Protein AF-A0A2K0TR27-F1 (afdb_monomer_lite)

Radius of gyration: 32.75 Å; chains: 1; bounding box: 90×53×103 Å

Foldseek 3Di:
DDDDDDDDDDDDDDDDDDDDDDPPPPPDPPDPPCPDPCVPPPPCPPQPLQDDDPPVLLVVLLVLLCVPPVVVPPPDDSVVLVVLVVVCVVVVVPDDDLVSSLVSLLSSLVSLQPPPPVVDDSVVSNVRSVSSVVSSVVSCVPDDPPPDDPPPDDDDDDDDDDDDDDD

Organism: Trichoderma harzianum (NCBI:txid5544)

pLDDT: mean 72.69, std 19.93, range [34.47, 95.44]

Structure (mmCIF, N/CA/C/O backbone):
data_AF-A0A2K0TR27-F1
#
_entry.id   AF-A0A2K0TR27-F1
#
loop_
_atom_site.group_PDB
_atom_site.id
_atom_site.type_symbol
_atom_site.label_atom_id
_atom_site.label_alt_id
_atom_site.label_comp_id
_atom_site.label_asym_id
_atom_site.label_entity_id
_atom_site.label_seq_id
_atom_site.pdbx_PDB_ins_code
_atom_site.Cartn_x
_atom_site.Cartn_y
_atom_site.Cartn_z
_atom_site.occupancy
_atom_site.B_iso_or_equiv
_atom_site.auth_seq_id
_atom_site.auth_comp_id
_atom_site.auth_asym_id
_atom_site.auth_atom_id
_atom_site.pdbx_PDB_model_num
ATOM 1 N N . MET A 1 1 ? 67.371 40.353 -34.593 1.00 38.38 1 MET A N 1
ATOM 2 C CA . MET A 1 1 ? 68.753 39.875 -34.349 1.00 38.38 1 MET A CA 1
ATOM 3 C C . MET A 1 1 ? 68.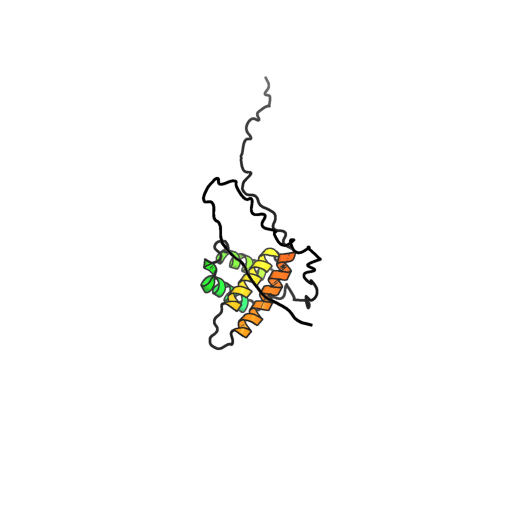686 38.783 -33.285 1.00 38.38 1 MET A C 1
ATOM 5 O O . MET A 1 1 ? 67.766 38.838 -32.480 1.00 38.38 1 MET A O 1
ATOM 9 N N . ALA A 1 2 ? 69.591 37.799 -33.301 1.00 35.88 2 ALA A N 1
ATOM 10 C CA . ALA A 1 2 ? 69.800 36.868 -32.175 1.00 35.88 2 ALA A CA 1
ATOM 11 C C . ALA A 1 2 ? 70.622 37.579 -31.058 1.00 35.88 2 ALA A C 1
ATOM 13 O O . ALA A 1 2 ? 71.003 38.729 -31.271 1.00 35.88 2 ALA A O 1
ATOM 14 N N . ASN A 1 3 ? 70.947 37.035 -29.876 1.00 34.47 3 ASN A N 1
ATOM 15 C CA . ASN A 1 3 ? 70.884 35.674 -29.293 1.00 34.47 3 ASN A CA 1
ATOM 16 C C . ASN A 1 3 ? 70.785 35.830 -27.725 1.00 34.47 3 ASN A C 1
ATOM 18 O O . ASN A 1 3 ? 70.591 36.962 -27.294 1.00 34.47 3 ASN A O 1
ATOM 22 N N . ALA A 1 4 ? 70.896 34.874 -26.781 1.00 37.03 4 ALA A N 1
ATOM 23 C CA . ALA A 1 4 ? 71.251 33.444 -26.747 1.00 37.03 4 ALA A CA 1
ATOM 24 C C . ALA A 1 4 ? 70.741 32.740 -25.446 1.00 37.03 4 ALA A C 1
ATOM 26 O O . ALA A 1 4 ? 70.043 33.349 -24.644 1.00 37.03 4 ALA A O 1
ATOM 27 N N . ALA A 1 5 ? 71.117 31.459 -25.277 1.00 41.22 5 ALA A N 1
ATOM 28 C CA . ALA A 1 5 ? 71.697 30.781 -24.087 1.00 41.22 5 ALA A CA 1
ATOM 29 C C . ALA A 1 5 ? 71.772 31.491 -22.701 1.00 41.22 5 ALA A C 1
ATOM 31 O O . ALA A 1 5 ? 71.953 32.700 -22.642 1.00 41.22 5 ALA A O 1
ATOM 32 N N . ASN A 1 6 ? 71.853 30.797 -21.548 1.00 37.88 6 ASN A N 1
ATOM 33 C CA . ASN A 1 6 ? 71.610 29.389 -21.139 1.00 37.88 6 ASN A CA 1
ATOM 34 C C . ASN A 1 6 ? 71.634 29.319 -19.576 1.00 37.88 6 ASN A C 1
ATOM 36 O O . ASN A 1 6 ? 71.878 30.331 -18.925 1.00 37.88 6 ASN A O 1
ATOM 40 N N . ALA A 1 7 ? 71.373 28.150 -18.979 1.00 43.94 7 ALA A N 1
ATOM 41 C CA . ALA A 1 7 ? 71.318 27.890 -17.533 1.00 43.94 7 ALA A CA 1
ATOM 42 C C . ALA A 1 7 ? 72.646 28.020 -16.750 1.00 43.94 7 ALA A C 1
ATOM 44 O O . ALA A 1 7 ? 73.723 27.863 -17.318 1.00 43.94 7 ALA A O 1
ATOM 45 N N . ASP A 1 8 ? 72.515 28.173 -15.423 1.00 45.22 8 ASP A N 1
ATOM 46 C CA . ASP A 1 8 ? 73.483 27.781 -14.376 1.00 45.22 8 ASP A CA 1
ATOM 47 C C . ASP A 1 8 ? 72.688 27.449 -13.062 1.00 45.22 8 ASP A C 1
ATOM 49 O O . ASP A 1 8 ? 71.463 27.630 -13.072 1.00 45.22 8 ASP A O 1
ATOM 53 N N . PRO A 1 9 ? 73.245 26.834 -11.988 1.00 54.09 9 PRO A N 1
ATOM 54 C CA . PRO A 1 9 ? 72.628 25.611 -11.458 1.00 54.09 9 PRO A CA 1
ATOM 55 C C . PRO A 1 9 ? 72.570 25.545 -9.905 1.00 54.09 9 PRO A C 1
ATOM 57 O O . PRO A 1 9 ? 72.505 26.554 -9.212 1.00 54.09 9 PRO A O 1
ATOM 60 N N . THR A 1 10 ? 72.656 24.320 -9.368 1.00 43.81 10 THR A N 1
ATOM 61 C CA . THR A 1 10 ? 73.072 23.980 -7.991 1.00 43.81 10 THR A CA 1
ATOM 62 C C . THR A 1 10 ? 72.029 24.126 -6.876 1.00 43.81 10 THR A C 1
ATOM 64 O O . THR A 1 10 ? 71.783 25.188 -6.314 1.00 43.81 10 THR A O 1
ATOM 67 N N . ARG A 1 11 ? 71.509 22.962 -6.457 1.00 43.22 11 ARG A N 1
ATOM 68 C CA . ARG A 1 11 ? 70.871 22.750 -5.148 1.00 43.22 11 ARG A CA 1
ATOM 69 C C . ARG A 1 11 ? 71.809 23.157 -4.006 1.00 43.22 11 ARG A C 1
ATOM 71 O O . ARG A 1 11 ? 72.946 22.694 -3.966 1.00 43.22 11 ARG A O 1
ATOM 78 N N . THR A 1 12 ? 71.257 23.790 -2.979 1.00 41.03 12 THR A N 1
ATOM 79 C CA . THR A 1 12 ? 71.734 23.643 -1.597 1.00 41.03 12 THR A CA 1
ATOM 80 C C . THR A 1 12 ? 70.564 23.245 -0.696 1.00 41.03 12 THR A C 1
ATOM 82 O O . THR A 1 12 ? 69.463 23.778 -0.809 1.00 41.03 12 THR A O 1
ATOM 85 N N . LEU A 1 13 ? 70.794 22.262 0.176 1.00 47.97 13 LEU A N 1
ATOM 86 C CA . LEU A 1 13 ? 69.883 21.871 1.252 1.00 47.97 13 LEU A CA 1
ATOM 87 C C . LEU A 1 13 ? 70.635 22.027 2.579 1.00 47.97 13 LEU A C 1
ATOM 89 O O . LEU A 1 13 ? 71.628 21.326 2.773 1.00 47.97 13 LEU A O 1
ATOM 93 N N . PRO A 1 14 ? 70.180 22.887 3.499 1.00 45.44 14 PRO A N 1
ATOM 94 C CA . PRO A 1 14 ? 70.387 22.694 4.924 1.00 45.44 14 PRO A CA 1
ATOM 95 C C . PRO A 1 14 ? 69.315 21.732 5.462 1.00 45.44 14 PRO A C 1
ATOM 97 O O . PRO A 1 14 ? 68.160 21.779 5.035 1.00 45.44 14 PRO A O 1
ATOM 100 N N . VAL A 1 15 ? 69.699 20.858 6.390 1.00 50.97 15 VAL A N 1
ATOM 101 C CA . VAL A 1 15 ? 68.800 19.899 7.051 1.00 50.97 15 VAL A CA 1
ATOM 102 C C . VAL A 1 15 ? 68.578 20.356 8.492 1.00 50.97 15 VAL A C 1
ATOM 104 O O . VAL A 1 15 ? 69.522 20.831 9.117 1.00 50.97 15 VAL A O 1
ATOM 107 N N . ASP A 1 16 ? 67.351 20.175 8.989 1.00 43.00 16 ASP A N 1
ATOM 108 C CA . ASP A 1 16 ? 66.887 20.472 10.353 1.00 43.00 16 ASP A CA 1
ATOM 109 C C . ASP A 1 16 ? 66.941 21.969 10.772 1.00 43.00 16 ASP A C 1
ATOM 111 O O . ASP A 1 16 ? 67.821 22.734 10.400 1.00 43.00 16 ASP A O 1
ATOM 115 N N . ALA A 1 17 ? 65.986 22.501 11.538 1.00 43.16 17 ALA A N 1
ATOM 116 C CA . ALA A 1 17 ? 65.079 21.827 12.463 1.00 43.16 17 ALA A CA 1
ATOM 117 C C . ALA A 1 17 ? 63.738 22.571 12.655 1.00 43.16 17 ALA A C 1
ATOM 119 O O . ALA A 1 17 ? 63.540 23.682 12.168 1.00 43.16 17 ALA A O 1
ATOM 120 N N . ARG A 1 18 ? 62.912 21.981 13.534 1.00 39.75 18 ARG A N 1
ATOM 121 C CA . ARG A 1 18 ? 61.761 22.555 14.258 1.00 39.75 18 ARG A CA 1
ATOM 122 C C . ARG A 1 18 ? 60.400 22.494 13.550 1.00 39.75 18 ARG A C 1
ATOM 124 O O . ARG A 1 18 ? 60.121 23.184 12.578 1.00 39.75 18 ARG A O 1
ATOM 131 N N . MET A 1 19 ? 59.520 21.678 14.133 1.00 52.59 19 MET A N 1
ATOM 132 C CA . MET A 1 19 ? 58.112 21.560 13.761 1.00 52.59 19 MET A CA 1
ATOM 133 C C . MET A 1 19 ? 57.290 22.684 14.400 1.00 52.59 19 MET A C 1
ATOM 135 O O . MET A 1 19 ? 56.739 22.519 15.485 1.00 52.59 19 MET A O 1
ATOM 139 N N . GLU A 1 20 ? 57.186 23.811 13.702 1.00 47.72 20 GLU A N 1
ATOM 140 C CA . GLU A 1 20 ? 56.180 24.835 13.983 1.00 47.72 20 GLU A CA 1
ATOM 141 C C . GLU A 1 20 ? 54.925 24.532 13.139 1.00 47.72 20 GLU A C 1
ATOM 143 O O . GLU A 1 20 ? 55.006 24.314 11.928 1.00 47.72 20 GLU A O 1
ATOM 148 N N . GLY A 1 21 ? 53.762 24.432 13.787 1.00 56.72 21 GLY A N 1
ATOM 149 C CA . GLY A 1 21 ? 52.555 23.857 13.187 1.00 56.72 21 GLY A CA 1
ATOM 150 C C . GLY A 1 21 ? 51.951 24.707 12.068 1.00 56.72 21 GLY A C 1
ATOM 151 O O . GLY A 1 21 ? 51.163 25.612 12.334 1.00 56.72 21 GLY A O 1
ATOM 152 N N . ALA A 1 22 ? 52.256 24.373 10.812 1.00 52.16 22 ALA A N 1
ATOM 153 C CA . ALA A 1 22 ? 51.622 24.973 9.643 1.00 52.16 22 ALA A CA 1
ATOM 154 C C . ALA A 1 22 ? 50.118 24.640 9.611 1.00 52.16 22 ALA A C 1
ATOM 156 O O . ALA A 1 22 ? 49.703 23.584 9.129 1.00 52.16 22 ALA A O 1
ATOM 157 N N . MET A 1 23 ? 49.294 25.559 10.127 1.00 55.69 23 MET A N 1
ATOM 158 C CA . MET A 1 23 ? 47.834 25.491 10.064 1.00 55.69 23 MET A CA 1
ATOM 159 C C . MET A 1 23 ? 47.384 25.603 8.603 1.00 55.69 23 MET A C 1
ATOM 161 O O . MET A 1 23 ? 47.117 26.689 8.091 1.00 55.69 23 MET A O 1
ATOM 165 N N . MET A 1 24 ? 47.332 24.461 7.920 1.00 57.69 24 MET A N 1
ATOM 166 C CA . MET A 1 24 ? 46.904 24.356 6.530 1.00 57.69 24 MET A CA 1
ATOM 167 C C . MET A 1 24 ? 45.437 24.779 6.402 1.00 57.69 24 MET A C 1
ATOM 169 O O . MET A 1 24 ? 44.511 24.019 6.684 1.00 57.69 24 MET A O 1
ATOM 173 N N . SER A 1 25 ? 45.241 26.039 6.010 1.00 64.94 25 SER A N 1
ATOM 174 C CA . SER A 1 25 ? 43.930 26.656 5.830 1.00 64.94 25 SER A CA 1
ATOM 175 C C . SER A 1 25 ? 43.241 26.053 4.608 1.00 64.94 25 SER A C 1
ATOM 177 O O . SER A 1 25 ? 43.384 26.529 3.480 1.00 64.94 25 SER A O 1
ATOM 179 N N . ILE A 1 26 ? 42.509 24.960 4.832 1.00 55.22 26 ILE A N 1
ATOM 180 C CA . ILE A 1 26 ? 41.657 24.350 3.815 1.00 55.22 26 ILE A CA 1
ATOM 181 C C . ILE A 1 26 ? 40.507 25.321 3.548 1.00 55.22 26 ILE A C 1
ATOM 183 O O . ILE A 1 26 ? 39.520 25.358 4.288 1.00 55.22 26 ILE A O 1
ATOM 187 N N . SER A 1 27 ? 40.640 26.100 2.474 1.00 67.12 27 SER A N 1
ATOM 188 C CA . SER A 1 27 ? 39.534 26.861 1.907 1.00 67.12 27 SER A CA 1
ATOM 189 C C . SER A 1 27 ? 38.407 25.886 1.573 1.00 67.12 27 SER A C 1
ATOM 191 O O . SER A 1 27 ? 38.497 25.102 0.627 1.00 67.12 27 SER A O 1
ATOM 193 N N . ARG A 1 28 ? 37.349 25.898 2.386 1.00 63.41 28 ARG A N 1
ATOM 194 C CA . ARG A 1 28 ? 36.098 25.246 2.011 1.00 63.41 28 ARG A CA 1
ATOM 195 C C . ARG A 1 28 ? 35.495 26.081 0.880 1.00 63.41 28 ARG A C 1
ATOM 197 O O . ARG A 1 28 ? 35.422 27.301 1.048 1.00 63.41 28 ARG A O 1
ATOM 204 N N . PRO A 1 29 ? 35.049 25.477 -0.238 1.00 67.81 29 PRO A N 1
ATOM 205 C CA . PRO A 1 29 ? 34.252 26.216 -1.206 1.00 67.81 29 PRO A CA 1
ATOM 206 C C . PRO A 1 29 ? 33.057 26.824 -0.470 1.00 67.81 29 PRO A C 1
ATOM 208 O O . PRO A 1 29 ? 32.493 26.183 0.423 1.00 67.81 29 PRO A O 1
ATOM 211 N N . ALA A 1 30 ? 32.705 28.066 -0.807 1.00 67.25 30 ALA A N 1
ATOM 212 C CA . ALA A 1 30 ? 31.567 28.731 -0.189 1.00 67.25 30 ALA A CA 1
ATOM 213 C C . ALA A 1 30 ? 30.334 27.828 -0.320 1.00 67.25 30 ALA A C 1
ATOM 215 O O . ALA A 1 30 ? 30.020 27.378 -1.426 1.00 67.25 30 ALA A O 1
ATOM 216 N N . SER A 1 31 ? 29.671 27.538 0.806 1.00 62.84 31 SER A N 1
ATOM 217 C CA . SER A 1 31 ? 28.440 26.745 0.817 1.00 62.84 31 SER A CA 1
ATOM 218 C C . SER A 1 31 ? 27.492 27.295 -0.250 1.00 62.84 31 SER A C 1
ATOM 220 O O . SER A 1 31 ? 27.315 28.518 -0.277 1.00 62.84 31 SER A O 1
ATOM 222 N N . PRO A 1 32 ? 26.895 26.450 -1.116 1.00 59.84 32 PRO A N 1
ATOM 223 C CA . PRO A 1 32 ? 25.975 26.924 -2.137 1.00 59.84 32 PRO A CA 1
ATOM 224 C C . PRO A 1 32 ? 24.944 27.853 -1.505 1.00 59.84 32 PRO A C 1
ATOM 226 O O . PRO A 1 32 ? 24.263 27.467 -0.551 1.00 59.84 32 PRO A O 1
ATOM 229 N N . ILE A 1 33 ? 24.877 29.093 -1.998 1.00 57.66 33 ILE A N 1
ATOM 230 C CA . ILE A 1 33 ? 23.875 30.055 -1.542 1.00 57.66 33 ILE A CA 1
ATOM 231 C C . ILE A 1 33 ? 22.518 29.373 -1.691 1.00 57.66 33 ILE A C 1
ATOM 233 O O . ILE A 1 33 ? 22.230 28.796 -2.740 1.00 57.66 33 ILE A O 1
ATOM 237 N N . ALA A 1 34 ? 21.692 29.444 -0.646 1.00 54.34 34 ALA A N 1
ATOM 238 C CA . ALA A 1 34 ? 20.331 28.918 -0.641 1.00 54.34 34 ALA A CA 1
ATOM 239 C C . ALA A 1 34 ? 19.403 29.792 -1.510 1.00 54.34 34 ALA A C 1
ATOM 241 O O . ALA A 1 34 ? 18.394 30.323 -1.047 1.00 54.34 34 ALA A O 1
ATOM 242 N N . GLY A 1 35 ? 19.776 29.965 -2.780 1.00 47.59 35 GLY A N 1
ATOM 243 C CA . GLY A 1 35 ? 18.994 30.601 -3.826 1.00 47.59 35 GLY A CA 1
ATOM 244 C C . GLY A 1 35 ? 17.814 29.706 -4.150 1.00 47.59 35 GLY A C 1
ATOM 245 O O . GLY A 1 35 ? 17.904 28.879 -5.047 1.00 47.59 35 GLY A O 1
ATOM 246 N N . ALA A 1 36 ? 16.768 29.851 -3.336 1.00 52.44 36 ALA A N 1
ATOM 247 C CA . ALA A 1 36 ? 15.462 29.221 -3.435 1.00 52.44 36 ALA A CA 1
ATOM 248 C C . ALA A 1 36 ? 15.471 27.833 -4.099 1.00 52.44 36 ALA A C 1
ATOM 250 O O . ALA A 1 36 ? 15.167 27.697 -5.285 1.00 52.44 36 ALA A O 1
ATOM 251 N N . GLN A 1 37 ? 15.642 26.781 -3.288 1.00 47.25 37 GLN A N 1
ATOM 252 C CA . GLN A 1 37 ? 14.942 25.530 -3.580 1.00 47.25 37 GLN A CA 1
ATOM 253 C C . GLN A 1 37 ? 13.433 25.770 -3.431 1.00 47.25 37 GLN A C 1
ATOM 255 O O . GLN A 1 37 ? 12.795 25.336 -2.474 1.00 47.25 37 GLN A O 1
ATOM 260 N N . SER A 1 38 ? 12.858 26.446 -4.426 1.00 46.94 38 SER A N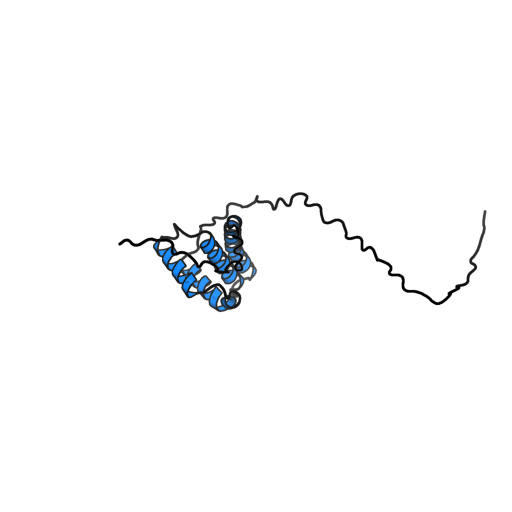 1
ATOM 261 C CA . SER A 1 38 ? 11.512 26.142 -4.876 1.00 46.94 38 SER A CA 1
ATOM 262 C C . SER A 1 38 ? 11.564 24.719 -5.425 1.00 46.94 38 SER A C 1
ATOM 264 O O . SER A 1 38 ? 11.713 24.508 -6.626 1.00 46.94 38 SER A O 1
ATOM 266 N N . LEU A 1 39 ? 11.514 23.738 -4.514 1.00 52.91 39 LEU A N 1
ATOM 267 C CA . LEU A 1 39 ? 11.056 22.395 -4.840 1.00 52.91 39 LEU A CA 1
ATOM 268 C C . LEU A 1 39 ? 9.678 22.591 -5.455 1.00 52.91 39 LEU A C 1
ATOM 270 O O . LEU A 1 39 ? 8.743 22.961 -4.741 1.00 52.91 39 LEU A O 1
ATOM 274 N N . ASP A 1 40 ? 9.603 22.477 -6.778 1.00 44.34 40 ASP A N 1
ATOM 275 C CA . ASP A 1 40 ? 8.457 22.986 -7.512 1.00 44.34 40 ASP A CA 1
ATOM 276 C C . ASP A 1 40 ? 7.216 22.170 -7.139 1.00 44.34 40 ASP A C 1
ATOM 278 O O . ASP A 1 40 ? 7.072 20.989 -7.461 1.00 44.34 40 ASP A O 1
ATOM 282 N N . HIS A 1 41 ? 6.349 22.799 -6.344 1.00 51.94 41 HIS A N 1
ATOM 283 C CA . HIS A 1 41 ? 5.109 22.192 -5.879 1.00 51.94 41 HIS A CA 1
ATOM 284 C C . HIS A 1 41 ? 4.041 22.215 -6.989 1.00 51.94 41 HIS A C 1
ATOM 286 O O . HIS A 1 41 ? 3.000 21.564 -6.872 1.00 51.94 41 HIS A O 1
ATOM 292 N N . SER A 1 42 ? 4.327 22.911 -8.098 1.00 50.56 42 SER A N 1
ATOM 293 C CA . SER A 1 42 ? 3.831 22.543 -9.417 1.00 50.56 42 SER A CA 1
ATOM 294 C C . SER A 1 42 ? 4.856 21.574 -10.043 1.00 50.56 42 SER A C 1
ATOM 296 O O . SER A 1 42 ? 6.035 21.846 -10.128 1.00 50.56 42 SER A O 1
ATOM 298 N N . LEU A 1 43 ? 4.526 20.354 -10.439 1.00 51.03 43 LEU A N 1
ATOM 299 C CA . LEU A 1 43 ? 3.300 19.934 -11.086 1.00 51.03 43 LEU A CA 1
ATOM 300 C C . LEU A 1 43 ? 2.720 18.703 -10.381 1.00 51.03 43 LEU A C 1
ATOM 302 O O . LEU A 1 43 ? 2.809 17.582 -10.883 1.00 51.03 43 LEU A O 1
ATOM 306 N N . SER A 1 44 ? 2.046 18.910 -9.247 1.00 52.72 44 SER A N 1
ATOM 307 C CA . SER A 1 44 ? 1.048 17.938 -8.790 1.00 52.72 44 SER A CA 1
ATOM 308 C C . SER A 1 44 ? -0.151 17.966 -9.745 1.00 52.72 44 SER A C 1
ATOM 310 O O . SER A 1 44 ? -1.169 18.609 -9.484 1.00 52.72 44 SER A O 1
ATOM 312 N N . ALA A 1 45 ? -0.016 17.284 -10.888 1.00 54.59 45 ALA A N 1
ATOM 313 C CA . ALA A 1 45 ? -1.157 16.845 -11.682 1.00 54.59 45 ALA A CA 1
ATOM 314 C C . ALA A 1 45 ? -2.031 16.009 -10.742 1.00 54.59 45 ALA A C 1
ATOM 316 O O . ALA A 1 45 ? -1.580 14.965 -10.281 1.00 54.59 45 ALA A O 1
ATOM 317 N N . ALA A 1 46 ? -3.197 16.550 -10.371 1.00 64.31 46 ALA A N 1
ATOM 318 C CA . ALA A 1 46 ? -3.816 16.329 -9.064 1.00 64.31 46 ALA A CA 1
ATOM 319 C C . ALA A 1 46 ? -3.967 14.843 -8.691 1.00 64.31 46 ALA A C 1
ATOM 321 O O . ALA A 1 46 ? -4.966 14.200 -9.013 1.00 64.31 46 ALA A O 1
ATOM 322 N N . VAL A 1 47 ? -2.964 14.309 -7.987 1.00 74.06 47 VAL A N 1
ATOM 323 C CA . VAL A 1 47 ? -2.950 12.917 -7.542 1.00 74.06 47 VAL A CA 1
ATOM 324 C C . VAL A 1 47 ? -4.044 12.774 -6.500 1.00 74.06 47 VAL A C 1
ATOM 326 O O . VAL A 1 47 ? -3.939 13.363 -5.424 1.00 74.06 47 VAL A O 1
ATOM 329 N N . ASP A 1 48 ? -5.088 11.999 -6.799 1.00 84.56 48 ASP A N 1
ATOM 330 C CA . ASP A 1 48 ? -6.091 11.688 -5.788 1.00 84.56 48 ASP A CA 1
ATOM 331 C C . ASP A 1 48 ? -5.430 10.870 -4.673 1.00 84.56 48 ASP A C 1
ATOM 333 O O . ASP A 1 48 ? -5.031 9.714 -4.849 1.00 84.56 48 ASP A O 1
ATOM 337 N N . VAL A 1 49 ? -5.289 11.539 -3.532 1.00 83.69 49 VAL A N 1
ATOM 338 C CA . VAL A 1 49 ? -4.646 11.071 -2.307 1.00 83.69 49 VAL A CA 1
ATOM 339 C C . VAL A 1 49 ? -5.540 10.098 -1.528 1.00 83.69 49 VAL A C 1
ATOM 341 O O . VAL A 1 49 ? -5.036 9.321 -0.718 1.00 83.69 49 VAL A O 1
ATOM 344 N N . TYR A 1 50 ? -6.854 10.142 -1.763 1.00 84.00 50 TYR A N 1
ATOM 345 C CA . TYR A 1 50 ? -7.860 9.333 -1.074 1.00 84.00 50 TYR A CA 1
ATOM 346 C C . TYR A 1 50 ? -8.415 8.199 -1.949 1.00 84.00 50 TYR A C 1
ATOM 348 O O . TYR A 1 50 ? 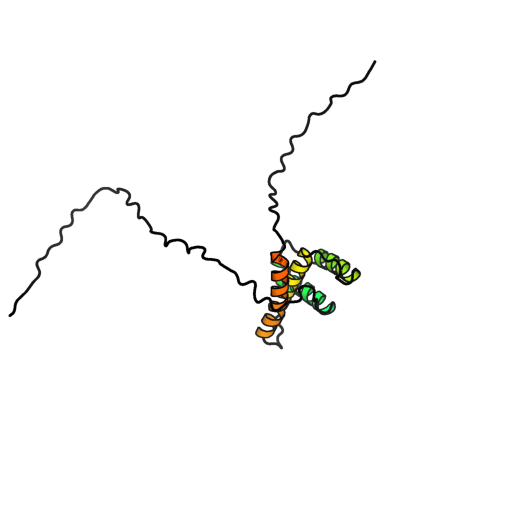-9.048 7.289 -1.421 1.00 84.00 50 TYR A O 1
ATOM 356 N N . SER A 1 51 ? -8.127 8.197 -3.255 1.00 86.75 51 SER A N 1
ATOM 357 C CA . SER A 1 51 ? -8.324 7.028 -4.118 1.00 86.75 51 SER A CA 1
ATOM 358 C C . SER A 1 51 ? -7.519 5.833 -3.593 1.00 86.75 51 SER A C 1
ATOM 360 O O . SER A 1 51 ? -6.285 5.834 -3.583 1.00 86.75 51 SER A O 1
ATOM 362 N N . LEU A 1 52 ? -8.246 4.798 -3.176 1.00 86.88 52 LEU A N 1
ATOM 363 C CA . LEU A 1 52 ? -7.718 3.505 -2.752 1.00 86.88 52 LEU A CA 1
ATOM 364 C C . LEU A 1 52 ? -7.958 2.443 -3.844 1.00 86.88 52 LEU A C 1
ATOM 366 O O . LEU A 1 52 ? -8.943 2.545 -4.580 1.00 86.88 52 LEU A O 1
ATOM 370 N N . PRO A 1 53 ? -7.091 1.418 -3.959 1.00 89.88 53 PRO A N 1
ATOM 371 C CA . PRO A 1 53 ? -7.374 0.219 -4.750 1.00 89.88 53 PRO A CA 1
ATOM 372 C C . PRO A 1 53 ? -8.575 -0.578 -4.205 1.00 89.88 53 PRO A C 1
ATOM 374 O O . PRO A 1 53 ? -9.050 -0.308 -3.099 1.00 89.88 53 PRO A O 1
ATOM 377 N N . PRO A 1 54 ? -9.032 -1.615 -4.930 1.00 92.44 54 PRO A N 1
ATOM 378 C CA . PRO A 1 54 ? -9.911 -2.646 -4.383 1.00 92.44 54 PRO A CA 1
ATOM 379 C C . PRO A 1 54 ? -9.392 -3.235 -3.060 1.00 92.44 54 PRO A C 1
ATOM 381 O O . PRO A 1 54 ? -8.187 -3.386 -2.851 1.00 92.44 54 PRO A O 1
ATOM 384 N N . GLU A 1 55 ? -10.311 -3.621 -2.168 1.00 91.56 55 GLU A N 1
ATOM 385 C CA . GLU A 1 55 ? -9.962 -4.155 -0.841 1.00 91.56 55 GLU A CA 1
ATOM 386 C C . GLU A 1 55 ? -9.053 -5.392 -0.925 1.00 91.56 55 GLU A C 1
ATOM 388 O O . GLU A 1 55 ? -8.086 -5.498 -0.174 1.00 91.56 55 GLU A O 1
ATOM 393 N N . ALA A 1 56 ? -9.3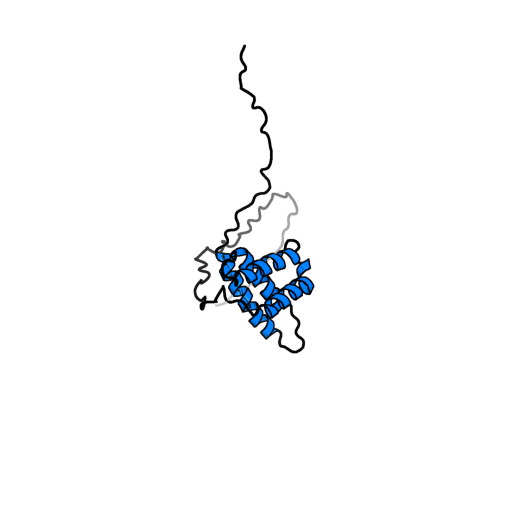48 -6.305 -1.856 1.00 91.38 56 ALA A N 1
ATOM 394 C CA . ALA A 1 56 ? -8.584 -7.534 -2.054 1.00 91.38 56 ALA A CA 1
ATOM 395 C C . ALA A 1 56 ? -7.121 -7.249 -2.434 1.00 91.38 56 ALA A C 1
ATOM 397 O O . ALA A 1 56 ? -6.216 -7.864 -1.870 1.00 91.38 56 ALA A O 1
ATOM 398 N N . ASP A 1 57 ? -6.892 -6.273 -3.316 1.00 92.25 57 ASP A N 1
ATOM 399 C CA . ASP A 1 57 ? -5.555 -5.869 -3.757 1.00 92.25 57 ASP A CA 1
ATOM 400 C C . ASP A 1 57 ? -4.776 -5.229 -2.603 1.00 92.25 57 ASP A C 1
ATOM 402 O O . ASP A 1 57 ? -3.614 -5.563 -2.375 1.00 92.25 57 ASP A O 1
ATOM 406 N N . MET A 1 58 ? -5.430 -4.361 -1.817 1.00 94.62 58 MET A N 1
ATOM 407 C CA . MET A 1 58 ? -4.819 -3.776 -0.620 1.00 94.62 58 MET A CA 1
ATOM 408 C C . MET A 1 58 ? -4.454 -4.841 0.417 1.00 94.62 58 MET A C 1
ATOM 410 O O . MET A 1 58 ? -3.342 -4.821 0.935 1.00 94.62 58 MET A O 1
ATOM 414 N N . LEU A 1 59 ? -5.353 -5.787 0.709 1.00 95.00 59 LEU A N 1
ATOM 415 C CA . LEU A 1 59 ? -5.082 -6.874 1.652 1.00 95.00 59 LEU A CA 1
ATOM 416 C C . LEU A 1 59 ? -3.951 -7.786 1.165 1.00 95.00 59 LEU A C 1
ATOM 418 O O . LEU A 1 59 ? -3.078 -8.135 1.957 1.00 95.00 59 LEU A O 1
ATOM 422 N N . HIS A 1 60 ? -3.929 -8.137 -0.123 1.00 94.12 60 HIS A N 1
ATOM 423 C CA . HIS A 1 60 ? -2.847 -8.919 -0.718 1.00 94.12 60 HIS A CA 1
ATOM 424 C C . HIS A 1 60 ? -1.495 -8.202 -0.587 1.00 94.12 60 HIS A C 1
ATOM 426 O O . HIS A 1 60 ? -0.540 -8.796 -0.089 1.00 94.12 60 HIS A O 1
ATOM 432 N N . LEU A 1 61 ? -1.428 -6.917 -0.951 1.00 94.38 61 LEU A N 1
ATOM 433 C CA . LEU A 1 61 ? -0.210 -6.111 -0.846 1.00 94.38 61 LEU A CA 1
ATOM 434 C C . LEU A 1 61 ? 0.234 -5.897 0.612 1.00 94.38 61 LEU A C 1
ATOM 436 O O . LEU A 1 61 ? 1.429 -5.936 0.884 1.00 94.38 61 LEU A O 1
ATOM 440 N N . ILE A 1 62 ? -0.694 -5.745 1.565 1.00 95.12 62 ILE A N 1
ATOM 441 C CA . ILE A 1 62 ? -0.366 -5.700 3.001 1.00 95.12 62 ILE A CA 1
ATOM 442 C C . ILE A 1 62 ? 0.298 -7.011 3.447 1.00 95.12 62 ILE A C 1
ATOM 444 O O . ILE A 1 62 ? 1.350 -6.970 4.080 1.00 95.12 62 ILE A O 1
ATOM 448 N N . ARG A 1 63 ? -0.271 -8.176 3.100 1.00 94.50 63 ARG A N 1
ATOM 449 C CA . ARG A 1 63 ? 0.328 -9.477 3.454 1.00 94.50 63 ARG A CA 1
ATOM 450 C C . ARG A 1 63 ? 1.695 -9.675 2.794 1.00 94.50 63 ARG A C 1
ATOM 452 O O . ARG A 1 63 ? 2.622 -10.134 3.455 1.00 94.50 63 ARG A O 1
ATOM 459 N N . LEU A 1 64 ? 1.833 -9.286 1.526 1.00 93.00 64 LEU A N 1
ATOM 460 C CA . LEU A 1 64 ? 3.093 -9.367 0.786 1.00 93.00 64 LEU A CA 1
ATOM 461 C C . LEU A 1 64 ? 4.181 -8.478 1.412 1.00 93.00 64 LEU A C 1
ATOM 463 O O . LEU A 1 64 ? 5.301 -8.935 1.617 1.00 93.00 64 LEU A O 1
ATOM 467 N N . PHE A 1 65 ? 3.838 -7.246 1.813 1.00 93.81 65 PHE A N 1
ATOM 468 C CA . PHE A 1 65 ? 4.753 -6.356 2.535 1.00 93.81 65 PHE A CA 1
ATOM 469 C C . PHE A 1 65 ? 5.334 -7.026 3.783 1.00 93.81 65 PHE A C 1
ATOM 471 O O . PHE A 1 65 ? 6.551 -6.993 3.971 1.00 93.81 65 PHE A O 1
ATOM 478 N N . PHE A 1 66 ? 4.499 -7.641 4.628 1.00 93.38 66 PHE A N 1
ATOM 479 C CA . PHE A 1 66 ? 4.980 -8.267 5.861 1.00 93.38 66 PHE A CA 1
ATOM 480 C C . PHE A 1 66 ? 5.760 -9.563 5.625 1.00 93.38 66 PHE A C 1
ATOM 482 O O . PHE A 1 66 ? 6.716 -9.804 6.360 1.00 93.38 66 PHE A O 1
ATOM 489 N N . ALA A 1 67 ? 5.416 -10.337 4.591 1.00 91.75 67 ALA A N 1
ATOM 490 C CA . ALA A 1 67 ? 6.167 -11.525 4.189 1.00 91.75 67 ALA A CA 1
ATOM 491 C C . ALA A 1 67 ? 7.583 -11.183 3.683 1.00 91.75 67 ALA A C 1
ATOM 493 O O . ALA A 1 67 ? 8.558 -11.757 4.164 1.00 91.75 67 ALA A O 1
ATOM 494 N N . ASP A 1 68 ? 7.696 -10.219 2.763 1.00 87.12 68 ASP A N 1
ATOM 495 C CA . ASP A 1 68 ? 8.949 -9.940 2.046 1.00 87.12 68 ASP A CA 1
ATOM 496 C C . ASP A 1 68 ? 9.821 -8.884 2.747 1.00 87.12 68 ASP A C 1
ATOM 498 O O . ASP A 1 68 ? 11.050 -8.946 2.709 1.00 87.12 68 ASP A O 1
ATOM 502 N N . THR A 1 69 ? 9.197 -7.881 3.378 1.00 86.06 69 THR A N 1
ATOM 503 C CA . THR A 1 69 ? 9.884 -6.658 3.845 1.00 86.06 69 THR A CA 1
ATOM 504 C C . THR A 1 69 ? 9.584 -6.254 5.289 1.00 86.06 69 THR A C 1
ATOM 506 O O . THR A 1 69 ? 10.284 -5.398 5.828 1.00 86.06 69 THR A O 1
ATOM 509 N N . GLY A 1 70 ? 8.605 -6.873 5.959 1.00 80.00 70 GLY A N 1
ATOM 510 C CA . GLY A 1 70 ? 8.144 -6.462 7.294 1.00 80.00 70 GLY A CA 1
ATOM 511 C C . GLY A 1 70 ? 9.252 -6.426 8.352 1.00 80.00 70 GLY A C 1
ATOM 512 O O . GLY A 1 70 ? 9.276 -5.534 9.197 1.00 80.00 70 GLY A O 1
ATOM 513 N N . MET A 1 71 ? 10.236 -7.328 8.250 1.00 86.25 71 MET A N 1
ATOM 514 C CA . MET A 1 71 ? 11.407 -7.375 9.138 1.00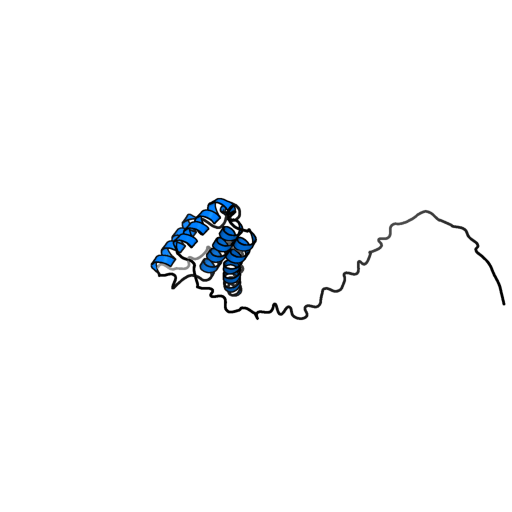 86.25 71 MET A CA 1
ATOM 515 C C . MET A 1 71 ? 12.295 -6.116 9.077 1.00 86.25 71 MET A C 1
ATOM 517 O O . MET A 1 71 ? 13.038 -5.854 10.020 1.00 86.25 71 MET A O 1
ATOM 521 N N . LEU A 1 72 ? 12.215 -5.318 8.005 1.00 87.00 72 LEU A N 1
ATOM 522 C CA . LEU A 1 72 ? 12.939 -4.045 7.869 1.00 87.00 72 LEU A CA 1
ATOM 523 C C . LEU A 1 72 ? 12.305 -2.910 8.696 1.00 87.00 72 LEU A C 1
ATOM 525 O O . LEU A 1 72 ? 12.935 -1.875 8.913 1.00 87.00 72 LEU A O 1
ATOM 529 N N . PHE A 1 73 ? 11.068 -3.096 9.169 1.00 85.62 73 PHE A N 1
ATOM 530 C CA . PHE A 1 73 ? 10.255 -2.072 9.823 1.00 85.62 73 PHE A CA 1
ATOM 531 C C . PHE A 1 73 ? 9.800 -2.530 11.225 1.00 85.62 73 PHE A C 1
ATOM 533 O O . PHE A 1 73 ? 8.604 -2.695 11.455 1.00 85.62 73 PHE A O 1
ATOM 540 N N . PRO A 1 74 ? 10.714 -2.695 12.207 1.00 83.56 74 PRO A N 1
ATOM 541 C CA . PRO A 1 74 ? 10.424 -3.290 13.526 1.00 83.56 74 PRO A CA 1
ATOM 542 C C . PRO A 1 74 ? 9.458 -2.485 14.422 1.00 83.56 74 PRO A C 1
ATOM 544 O O . PRO A 1 74 ? 9.165 -2.886 15.545 1.00 83.56 74 PRO A O 1
ATOM 547 N N . TYR A 1 75 ? 8.973 -1.341 13.940 1.00 86.75 75 TYR A N 1
ATOM 548 C CA . TYR A 1 75 ? 7.969 -0.472 14.561 1.00 86.75 75 TYR A CA 1
ATOM 549 C C . TYR A 1 75 ? 6.597 -0.535 13.856 1.00 86.75 75 TYR A C 1
ATOM 551 O O . TYR A 1 75 ? 5.672 0.173 14.253 1.00 86.75 75 TYR A O 1
ATOM 559 N N . VAL A 1 76 ? 6.447 -1.362 12.815 1.00 89.12 76 VAL A N 1
ATOM 560 C CA . VAL A 1 76 ? 5.193 -1.588 12.084 1.00 89.12 76 VAL A CA 1
ATOM 561 C C . VAL A 1 76 ? 4.729 -3.022 12.346 1.00 89.12 76 VAL A C 1
ATOM 563 O O . VAL A 1 76 ? 5.414 -3.977 11.998 1.00 89.12 76 VAL A O 1
ATOM 566 N N . HIS A 1 77 ? 3.556 -3.179 12.960 1.00 93.00 77 HIS A N 1
ATOM 567 C CA . HIS A 1 77 ? 3.001 -4.483 13.332 1.00 93.00 77 HIS A CA 1
ATOM 568 C C . HIS A 1 77 ? 1.816 -4.867 12.434 1.00 93.00 77 HIS A C 1
ATOM 570 O O . HIS A 1 77 ? 0.869 -4.091 12.293 1.00 93.00 77 HIS A O 1
ATOM 576 N N . GLU A 1 78 ? 1.852 -6.075 11.863 1.00 93.31 78 GLU A N 1
ATOM 577 C CA . GLU A 1 78 ? 0.843 -6.556 10.910 1.00 93.31 78 GLU A CA 1
ATOM 578 C C . GLU A 1 78 ? -0.569 -6.588 11.501 1.00 93.31 78 GLU A C 1
ATOM 580 O O . GLU A 1 78 ? -1.488 -6.022 10.907 1.00 93.31 78 GLU A O 1
ATOM 585 N N . GLY A 1 79 ? -0.746 -7.199 12.679 1.00 93.88 79 GLY A N 1
ATOM 586 C CA . GLY A 1 79 ? -2.062 -7.318 13.312 1.00 93.88 79 GLY A CA 1
ATOM 587 C C . GLY A 1 79 ? -2.716 -5.954 13.529 1.00 93.88 79 GLY A C 1
ATOM 588 O O . GLY A 1 79 ? -3.854 -5.739 13.125 1.00 93.88 79 GLY A O 1
ATOM 589 N N . SER A 1 80 ? -1.954 -4.992 14.050 1.00 93.19 80 SER A N 1
ATOM 590 C CA . SER A 1 80 ? -2.453 -3.644 14.347 1.00 93.19 80 SER A CA 1
ATOM 591 C C . SER A 1 80 ? -2.732 -2.812 13.090 1.00 93.19 80 SER A C 1
ATOM 593 O O . SER A 1 80 ? -3.670 -2.015 13.077 1.00 93.19 80 SER A O 1
ATOM 595 N N . LEU A 1 81 ? -1.973 -3.015 12.005 1.00 94.19 81 LEU A N 1
ATOM 596 C CA . LEU A 1 81 ? -2.291 -2.400 10.714 1.00 94.19 81 LEU A CA 1
ATOM 597 C C . LEU A 1 81 ? -3.604 -2.961 10.143 1.00 94.19 81 LEU A C 1
ATOM 599 O O . LEU A 1 81 ? -4.421 -2.198 9.631 1.00 94.19 81 LEU A O 1
ATOM 603 N N . LEU A 1 82 ? -3.816 -4.276 10.250 1.00 95.44 82 LEU A N 1
ATOM 604 C CA . LEU A 1 82 ? -5.027 -4.954 9.778 1.00 95.44 82 LEU A CA 1
ATOM 605 C C . LEU A 1 82 ? -6.262 -4.628 10.633 1.00 95.44 82 LEU A C 1
ATOM 607 O O . LEU A 1 82 ? -7.358 -4.519 10.088 1.00 95.44 82 LEU A O 1
ATOM 611 N N . GLU A 1 83 ? -6.095 -4.411 11.938 1.00 94.75 83 GLU A N 1
ATOM 612 C CA . GLU A 1 83 ? -7.139 -3.903 12.838 1.00 94.75 83 GLU A CA 1
ATOM 613 C C . GLU A 1 83 ? -7.587 -2.487 12.434 1.00 94.75 83 GLU A C 1
ATOM 615 O O . GLU A 1 83 ? -8.779 -2.258 12.213 1.00 94.75 83 GLU A O 1
ATOM 620 N N . GLU A 1 84 ? -6.649 -1.544 12.259 1.00 93.50 84 GLU A N 1
ATOM 621 C CA . GLU A 1 84 ? -6.971 -0.170 11.833 1.00 93.50 84 GLU A CA 1
ATOM 622 C C . GLU A 1 84 ? -7.490 -0.145 10.370 1.00 93.50 84 GLU A C 1
ATOM 624 O O . GLU A 1 84 ? -8.371 0.654 10.052 1.00 93.50 84 GLU A O 1
ATOM 629 N N . PHE A 1 85 ? -7.086 -1.097 9.510 1.00 94.25 85 PHE A N 1
ATOM 630 C CA . PHE A 1 85 ? -7.663 -1.313 8.168 1.00 94.25 85 PHE A CA 1
ATOM 631 C C . PHE A 1 85 ? -9.110 -1.826 8.222 1.00 94.25 85 PHE A C 1
ATOM 633 O O . PHE A 1 85 ? -9.976 -1.312 7.513 1.00 94.25 85 PHE A O 1
ATOM 640 N N . ALA A 1 86 ? -9.405 -2.812 9.074 1.00 94.12 86 ALA A N 1
ATOM 641 C CA . ALA A 1 86 ? -10.759 -3.333 9.254 1.00 94.12 86 ALA A CA 1
ATOM 642 C C . ALA A 1 86 ? -11.702 -2.262 9.829 1.00 94.12 86 ALA A C 1
ATOM 644 O O . ALA A 1 86 ? -12.834 -2.122 9.358 1.00 94.12 86 ALA A O 1
ATOM 645 N N . ALA A 1 87 ? -11.222 -1.455 10.781 1.00 92.19 87 ALA A N 1
ATOM 646 C CA . ALA A 1 87 ? -11.953 -0.306 11.309 1.00 92.19 87 ALA A CA 1
ATOM 647 C C . ALA A 1 87 ? -12.171 0.787 10.242 1.00 92.19 87 ALA A C 1
ATOM 649 O O . ALA A 1 87 ? -13.277 1.323 10.124 1.00 92.19 87 ALA A O 1
ATOM 650 N N . ALA A 1 88 ? -11.163 1.086 9.413 1.00 90.44 88 ALA A N 1
ATOM 651 C CA . ALA A 1 88 ? -11.307 2.006 8.283 1.00 90.44 88 ALA A CA 1
ATOM 652 C C . ALA A 1 88 ? -12.353 1.504 7.272 1.00 90.44 88 ALA A C 1
ATOM 654 O O . ALA A 1 88 ? -13.218 2.279 6.855 1.00 90.44 88 ALA A O 1
ATOM 655 N N . LYS A 1 89 ? -12.348 0.203 6.948 1.00 89.81 89 LYS A N 1
ATOM 656 C CA . LYS A 1 89 ? -13.334 -0.424 6.058 1.00 89.81 89 LYS A CA 1
ATOM 657 C C . LYS A 1 89 ? -14.765 -0.311 6.580 1.00 89.81 89 LYS A C 1
ATOM 659 O O . LYS A 1 89 ? -15.651 0.057 5.814 1.00 89.81 89 LYS A O 1
ATOM 664 N N . GLN A 1 90 ? -15.004 -0.593 7.864 1.00 90.12 90 GLN A N 1
ATOM 665 C CA . GLN A 1 90 ? -16.342 -0.468 8.469 1.00 90.12 90 GLN A CA 1
ATOM 666 C C . GLN A 1 90 ? -16.919 0.951 8.318 1.00 90.12 90 GLN A C 1
ATOM 668 O O . GLN A 1 90 ? -18.129 1.120 8.198 1.00 90.12 90 GLN A O 1
ATOM 673 N N . ASN A 1 91 ? -16.049 1.962 8.251 1.00 86.62 91 ASN A N 1
ATOM 674 C CA . ASN A 1 91 ? -16.402 3.364 8.038 1.00 86.62 91 ASN A CA 1
ATOM 675 C C . ASN A 1 91 ? -16.299 3.800 6.558 1.00 86.62 91 ASN A C 1
ATOM 677 O O . ASN A 1 91 ? -16.194 4.995 6.276 1.00 86.62 91 ASN A O 1
ATOM 681 N N . ASN A 1 92 ? -16.300 2.857 5.605 1.00 85.94 92 ASN A N 1
ATOM 682 C CA . ASN A 1 92 ? -16.142 3.085 4.158 1.00 85.94 92 ASN A CA 1
ATOM 683 C C . ASN A 1 92 ? -14.942 3.986 3.801 1.00 85.94 92 ASN A C 1
ATOM 685 O O . ASN A 1 92 ? -15.011 4.802 2.886 1.00 85.94 92 ASN A O 1
ATOM 689 N N . PHE A 1 93 ? -13.855 3.876 4.570 1.00 84.94 93 PHE A N 1
ATOM 690 C CA . PHE A 1 93 ? -12.634 4.678 4.456 1.00 84.94 93 PHE A CA 1
ATOM 691 C C . PHE A 1 93 ? -12.830 6.213 4.590 1.00 84.94 93 PHE A C 1
ATOM 693 O O . PHE A 1 93 ? -11.921 6.986 4.295 1.00 84.94 93 PHE A O 1
ATOM 700 N N . THR A 1 94 ? -13.984 6.674 5.096 1.00 82.94 94 THR A N 1
ATOM 701 C CA . THR A 1 94 ? -14.376 8.104 5.118 1.00 82.94 94 THR A CA 1
ATOM 702 C C . THR A 1 94 ? -13.660 8.968 6.163 1.00 82.94 94 THR A C 1
ATOM 704 O O . THR A 1 94 ? -13.454 10.157 5.931 1.00 82.94 94 THR A O 1
ATOM 707 N N . SER A 1 95 ? -13.281 8.400 7.314 1.00 82.69 95 SER A N 1
ATOM 708 C CA . SER A 1 95 ? -12.732 9.141 8.464 1.00 82.69 95 SER A CA 1
ATOM 709 C C . SER A 1 95 ? -11.401 8.542 8.928 1.00 82.69 95 SER A C 1
ATOM 711 O O . SER A 1 95 ? -11.281 7.959 10.004 1.00 82.69 95 SER A O 1
ATOM 713 N N . ILE A 1 96 ? -10.386 8.636 8.064 1.00 87.44 96 ILE A N 1
ATOM 714 C CA . ILE A 1 96 ? -9.059 8.049 8.294 1.00 87.44 96 ILE A CA 1
ATOM 715 C C . ILE A 1 96 ? -8.060 9.109 8.762 1.00 87.44 96 ILE A C 1
ATOM 717 O O . ILE A 1 96 ? -7.948 10.201 8.200 1.00 87.44 96 ILE A O 1
ATOM 721 N N . ARG A 1 97 ? -7.239 8.748 9.753 1.00 89.81 97 ARG A N 1
ATOM 722 C CA . ARG A 1 97 ? -6.082 9.544 10.181 1.00 89.81 97 ARG A CA 1
ATOM 723 C C . ARG A 1 97 ? -5.090 9.688 9.023 1.00 89.81 97 ARG A C 1
ATOM 725 O O . ARG A 1 97 ? -4.519 8.695 8.576 1.00 89.81 97 ARG A O 1
ATOM 732 N N . ARG A 1 98 ? -4.805 10.925 8.592 1.00 88.12 98 ARG A N 1
ATOM 733 C CA . ARG A 1 98 ? -3.856 11.233 7.493 1.00 88.12 98 ARG A CA 1
ATOM 734 C C . ARG A 1 98 ? -2.512 10.499 7.625 1.00 88.12 98 ARG A C 1
ATOM 736 O O . ARG A 1 98 ? -1.937 10.093 6.621 1.00 88.12 98 ARG A O 1
ATOM 743 N N . SER A 1 99 ? -2.037 10.305 8.857 1.00 90.31 99 SER A N 1
ATOM 744 C CA . SER A 1 99 ? -0.808 9.570 9.167 1.00 90.31 99 SER A CA 1
ATOM 745 C C . SER A 1 99 ? -0.881 8.077 8.871 1.00 90.31 99 SER A C 1
ATOM 747 O O . SER A 1 99 ? 0.066 7.523 8.322 1.00 90.31 99 SER A O 1
ATOM 749 N N . TRP A 1 100 ? -2.005 7.435 9.185 1.00 92.12 100 TRP A N 1
ATOM 750 C CA . TRP A 1 100 ? -2.207 6.024 8.883 1.00 92.12 100 TRP A CA 1
ATOM 751 C C . TRP A 1 100 ? -2.386 5.810 7.378 1.00 92.12 100 TRP A C 1
ATOM 753 O O . TRP A 1 100 ? -1.750 4.933 6.806 1.00 92.12 100 TRP A O 1
ATOM 763 N N . LEU A 1 101 ? -3.140 6.687 6.703 1.00 92.81 101 LEU A N 1
ATOM 764 C CA . LEU A 1 101 ? -3.272 6.649 5.242 1.00 92.81 101 LEU A CA 1
ATOM 765 C C . LEU A 1 101 ? -1.914 6.828 4.535 1.00 92.81 101 LEU A C 1
ATOM 767 O O . LEU A 1 101 ? -1.679 6.235 3.482 1.00 92.81 101 LEU A O 1
ATOM 771 N N . CYS A 1 102 ? -1.005 7.620 5.119 1.00 93.38 102 CYS A N 1
ATOM 772 C CA . CYS A 1 102 ? 0.363 7.782 4.626 1.00 93.38 102 CYS A CA 1
ATOM 773 C C . CYS A 1 102 ? 1.183 6.495 4.770 1.00 93.38 102 CYS A C 1
ATOM 775 O O . CYS A 1 102 ? 1.878 6.109 3.832 1.00 93.38 102 CYS A O 1
ATOM 777 N N . LEU A 1 103 ? 1.090 5.836 5.930 1.00 94.06 103 LEU A N 1
ATOM 778 C CA . LEU A 1 103 ? 1.751 4.558 6.191 1.00 94.06 103 LEU A CA 1
ATOM 779 C C . LEU A 1 103 ? 1.216 3.462 5.259 1.00 94.06 103 LEU A C 1
ATOM 781 O O . LEU A 1 103 ? 2.013 2.769 4.637 1.00 94.06 103 LEU A O 1
ATOM 785 N N . LEU A 1 104 ? -0.108 3.366 5.089 1.00 95.12 104 LEU A N 1
ATOM 786 C CA . LEU A 1 104 ? -0.735 2.432 4.154 1.00 95.12 104 LEU A CA 1
ATOM 787 C C . LEU A 1 104 ? -0.215 2.642 2.725 1.00 95.12 104 LEU A C 1
ATOM 789 O O . LEU A 1 104 ? 0.210 1.684 2.093 1.00 95.12 104 LEU A O 1
ATOM 793 N N . ASN A 1 105 ? -0.179 3.882 2.223 1.00 95.44 105 ASN A N 1
ATOM 794 C CA . ASN A 1 105 ? 0.348 4.146 0.880 1.00 95.44 105 ASN A CA 1
ATOM 795 C C . ASN A 1 105 ? 1.842 3.785 0.750 1.00 95.44 105 ASN A C 1
ATOM 797 O O . ASN A 1 105 ? 2.227 3.226 -0.271 1.00 95.44 105 ASN A O 1
ATOM 801 N N . MET A 1 106 ? 2.680 4.007 1.772 1.00 94.94 106 MET A N 1
ATOM 802 C CA . MET A 1 106 ? 4.070 3.518 1.740 1.00 94.94 106 MET A CA 1
ATOM 803 C C . MET A 1 106 ? 4.152 1.985 1.704 1.00 94.94 106 MET A C 1
ATOM 805 O O . MET A 1 106 ? 4.944 1.436 0.946 1.00 94.94 106 MET A O 1
ATOM 809 N N . ILE A 1 107 ? 3.316 1.291 2.478 1.00 95.44 107 ILE A N 1
ATOM 810 C CA . ILE A 1 107 ? 3.253 -0.178 2.519 1.00 95.44 107 ILE A CA 1
ATOM 811 C C . ILE A 1 107 ? 2.828 -0.752 1.160 1.00 95.44 107 ILE A C 1
ATOM 813 O O . ILE A 1 107 ? 3.486 -1.656 0.646 1.00 95.44 107 ILE A O 1
ATOM 817 N N . LEU A 1 108 ? 1.798 -0.175 0.529 1.00 94.94 108 LEU A N 1
ATOM 818 C CA . LEU A 1 108 ? 1.369 -0.550 -0.824 1.00 94.94 108 LEU A CA 1
ATOM 819 C C . LEU A 1 108 ? 2.457 -0.256 -1.875 1.00 94.94 108 LEU A C 1
ATOM 821 O O . LEU A 1 108 ? 2.654 -1.066 -2.781 1.00 94.94 108 LEU A O 1
ATOM 825 N N . ALA A 1 109 ? 3.199 0.852 -1.741 1.00 94.81 109 ALA A N 1
ATOM 826 C CA . ALA A 1 109 ? 4.327 1.174 -2.616 1.00 94.81 109 ALA A CA 1
ATOM 827 C C . ALA A 1 109 ? 5.456 0.135 -2.499 1.00 94.81 109 ALA A C 1
ATOM 829 O O . ALA A 1 109 ? 5.882 -0.412 -3.515 1.00 94.81 109 ALA A O 1
ATOM 830 N N . PHE A 1 110 ? 5.903 -0.185 -1.277 1.00 93.25 110 PHE A N 1
ATOM 831 C CA . PHE A 1 110 ? 6.957 -1.179 -1.046 1.00 93.25 110 PHE A CA 1
ATOM 832 C C . PHE A 1 110 ? 6.550 -2.573 -1.530 1.00 93.25 110 PHE A C 1
ATOM 834 O O . PHE A 1 110 ? 7.310 -3.185 -2.276 1.00 93.25 110 PHE A O 1
ATOM 841 N N . ALA A 1 111 ? 5.342 -3.038 -1.193 1.00 93.31 111 ALA A N 1
ATOM 842 C CA . ALA A 1 111 ? 4.824 -4.316 -1.679 1.00 93.31 111 ALA A CA 1
ATOM 843 C C . ALA A 1 111 ? 4.805 -4.384 -3.212 1.00 93.31 111 ALA A C 1
ATOM 845 O O . ALA A 1 111 ? 5.268 -5.359 -3.792 1.00 93.31 111 ALA A O 1
ATOM 846 N N . THR A 1 112 ? 4.314 -3.334 -3.877 1.00 92.62 112 THR A N 1
ATOM 847 C CA . THR A 1 112 ? 4.224 -3.296 -5.346 1.00 92.62 112 THR A CA 1
ATOM 848 C C . THR A 1 112 ? 5.609 -3.250 -5.999 1.00 92.62 112 THR A C 1
ATOM 850 O O . THR A 1 112 ? 5.832 -3.933 -6.991 1.00 92.62 112 THR A O 1
ATOM 853 N N . CYS A 1 113 ? 6.550 -2.491 -5.428 1.00 90.25 113 CYS A N 1
ATOM 854 C CA . CYS A 1 113 ? 7.920 -2.357 -5.931 1.00 90.25 113 CYS A CA 1
ATOM 855 C C . CYS A 1 113 ? 8.735 -3.657 -5.780 1.00 90.25 113 CYS A C 1
ATOM 857 O O . CYS A 1 113 ? 9.475 -4.030 -6.688 1.00 90.25 113 CYS A O 1
ATOM 859 N N . VAL A 1 114 ? 8.575 -4.366 -4.655 1.00 86.81 114 VAL A N 1
ATOM 860 C CA . VAL A 1 114 ? 9.318 -5.602 -4.340 1.00 86.81 114 VAL A CA 1
ATOM 861 C C . VAL A 1 114 ? 8.659 -6.859 -4.932 1.00 86.81 114 VAL A C 1
ATOM 863 O O . VAL A 1 114 ? 9.343 -7.864 -5.113 1.00 86.81 114 VAL A O 1
ATOM 866 N N . SER A 1 115 ? 7.373 -6.808 -5.310 1.00 83.38 115 SER A N 1
ATOM 867 C CA . SER A 1 115 ? 6.637 -7.931 -5.916 1.00 83.38 115 SER A CA 1
ATOM 868 C C . SER A 1 115 ? 7.269 -8.400 -7.235 1.00 83.38 115 SER A C 1
ATOM 870 O O . SER A 1 115 ? 6.950 -7.908 -8.318 1.00 83.38 115 SER A O 1
ATOM 872 N N . ALA A 1 116 ? 8.150 -9.397 -7.164 1.00 66.25 116 ALA A N 1
ATOM 873 C CA . ALA A 1 116 ? 8.768 -10.032 -8.324 1.00 66.25 116 ALA A CA 1
ATOM 874 C C . ALA A 1 116 ? 7.754 -10.921 -9.072 1.00 66.25 116 ALA A C 1
ATOM 876 O O . ALA A 1 116 ? 7.746 -12.143 -8.940 1.00 66.25 116 ALA A O 1
ATOM 877 N N . ARG A 1 117 ? 6.873 -10.294 -9.860 1.00 69.81 117 ARG A N 1
ATOM 878 C CA . ARG A 1 117 ? 5.926 -10.970 -10.759 1.00 69.81 117 ARG A CA 1
ATOM 879 C C . ARG A 1 117 ? 6.691 -11.501 -11.987 1.00 69.81 117 ARG A C 1
ATOM 881 O O . ARG A 1 117 ? 7.113 -10.678 -12.796 1.00 69.81 117 ARG A O 1
ATOM 888 N N . PRO A 1 118 ? 6.882 -12.824 -12.160 1.00 63.72 118 PRO A N 1
ATOM 889 C CA . PRO A 1 118 ? 7.759 -13.365 -13.208 1.00 63.72 118 PRO A CA 1
ATOM 890 C C . PRO A 1 118 ? 7.240 -13.106 -14.631 1.00 63.72 118 PRO A C 1
ATOM 892 O O . PRO A 1 118 ? 8.023 -13.078 -15.576 1.00 63.72 118 PRO A O 1
ATOM 895 N N . ASP A 1 119 ? 5.933 -12.880 -14.777 1.00 70.56 119 ASP A N 1
ATOM 896 C CA . ASP A 1 119 ? 5.248 -12.681 -16.058 1.00 70.56 119 ASP A CA 1
ATOM 897 C C . ASP A 1 119 ? 5.161 -11.201 -16.494 1.00 70.56 119 ASP A C 1
ATOM 899 O O . ASP A 1 119 ? 4.510 -10.890 -17.494 1.00 70.56 119 ASP A O 1
ATOM 903 N N . LEU A 1 120 ? 5.754 -10.263 -15.738 1.00 69.50 120 LEU A N 1
ATOM 904 C CA . LEU A 1 120 ? 5.623 -8.818 -15.971 1.00 69.50 120 LEU A CA 1
ATOM 905 C C . LEU A 1 120 ? 6.965 -8.061 -15.891 1.00 69.50 120 LEU A C 1
ATOM 907 O O . LEU A 1 120 ? 7.819 -8.397 -15.075 1.00 69.50 120 LEU A O 1
ATOM 911 N N . PRO A 1 121 ? 7.148 -6.999 -16.703 1.00 76.31 121 PRO A N 1
ATOM 912 C CA . PRO A 1 121 ? 8.353 -6.171 -16.675 1.00 76.31 121 PRO A CA 1
ATOM 913 C C . PRO A 1 121 ? 8.460 -5.359 -15.374 1.00 76.31 121 PRO A C 1
ATOM 915 O O . PRO A 1 121 ? 7.469 -4.805 -14.889 1.00 76.31 121 PRO A O 1
ATOM 918 N N . VAL A 1 122 ? 9.676 -5.237 -14.835 1.00 78.56 122 VAL A N 1
ATOM 919 C CA . VAL A 1 122 ? 9.969 -4.551 -13.558 1.00 78.56 122 VAL A CA 1
ATOM 920 C C . VAL A 1 122 ? 9.570 -3.071 -13.608 1.00 78.56 122 VAL A C 1
ATOM 922 O O . VAL A 1 122 ? 9.086 -2.509 -12.627 1.00 78.56 122 VAL A O 1
ATOM 925 N N . GLU A 1 123 ? 9.681 -2.457 -14.784 1.00 82.06 123 GLU A N 1
ATOM 926 C CA . GLU A 1 123 ? 9.282 -1.082 -15.089 1.00 82.06 123 GLU A CA 1
ATOM 927 C C . GLU A 1 123 ? 7.796 -0.828 -14.794 1.00 82.06 123 GLU A C 1
ATOM 929 O O . GLU A 1 123 ? 7.413 0.280 -14.411 1.00 82.06 123 GLU A O 1
ATOM 934 N N . ARG A 1 124 ? 6.949 -1.858 -14.927 1.00 83.50 124 ARG A N 1
ATOM 935 C CA . ARG A 1 124 ? 5.525 -1.777 -14.593 1.00 83.50 124 ARG A CA 1
ATOM 936 C C . ARG A 1 124 ? 5.306 -1.740 -13.085 1.00 83.50 124 ARG A C 1
ATOM 938 O O . ARG A 1 124 ? 4.519 -0.925 -12.617 1.00 83.50 124 ARG A O 1
ATOM 945 N N . ASN A 1 125 ? 6.014 -2.578 -12.332 1.00 84.69 125 ASN A N 1
ATOM 946 C CA . ASN A 1 125 ? 5.939 -2.593 -10.870 1.00 84.69 125 ASN A CA 1
ATOM 947 C C . ASN A 1 125 ? 6.455 -1.270 -10.285 1.00 84.69 125 ASN A C 1
ATOM 949 O O . ASN A 1 125 ? 5.830 -0.701 -9.389 1.00 84.69 125 ASN A O 1
ATOM 953 N N . ALA A 1 126 ? 7.533 -0.724 -10.863 1.00 87.31 126 ALA A N 1
ATOM 954 C CA . ALA A 1 126 ? 7.992 0.630 -10.580 1.00 87.31 126 ALA A CA 1
ATOM 955 C C . ALA A 1 126 ? 6.861 1.648 -10.816 1.00 87.31 126 ALA A C 1
ATOM 957 O O . ALA A 1 126 ? 6.448 2.304 -9.864 1.00 87.31 126 ALA A O 1
ATOM 958 N N . ALA A 1 127 ? 6.278 1.716 -12.018 1.00 89.56 127 ALA A N 1
ATOM 959 C CA . ALA A 1 127 ? 5.201 2.660 -12.335 1.00 89.56 127 ALA A CA 1
ATOM 960 C C . ALA A 1 127 ? 3.933 2.506 -11.460 1.00 89.56 127 ALA A C 1
ATOM 962 O O . ALA A 1 127 ? 3.346 3.513 -11.062 1.00 89.56 127 ALA A O 1
ATOM 963 N N . GLU A 1 128 ? 3.516 1.276 -11.129 1.00 89.56 128 GLU A N 1
ATOM 964 C CA . GLU A 1 128 ? 2.375 1.003 -10.239 1.00 89.56 128 GLU A CA 1
ATOM 965 C C . GLU A 1 128 ? 2.686 1.443 -8.787 1.00 89.56 128 GLU A C 1
ATOM 967 O O . GLU A 1 128 ? 1.862 2.107 -8.153 1.00 89.56 128 GLU A O 1
ATOM 972 N N . SER A 1 129 ? 3.897 1.174 -8.275 1.00 92.38 129 SER A N 1
ATOM 973 C CA . SER A 1 129 ? 4.337 1.627 -6.939 1.00 92.38 129 SER A CA 1
ATOM 974 C C . SER A 1 129 ? 4.486 3.149 -6.818 1.00 92.38 129 SER A C 1
ATOM 976 O O . SER A 1 129 ? 4.178 3.726 -5.771 1.00 92.38 129 SER A O 1
ATOM 978 N N . ASP A 1 130 ? 4.889 3.814 -7.902 1.00 93.44 130 ASP A N 1
ATOM 979 C CA . ASP A 1 130 ? 5.157 5.253 -7.963 1.00 93.44 130 ASP A CA 1
ATOM 980 C C . ASP A 1 130 ? 3.887 6.092 -7.703 1.00 93.44 130 ASP A C 1
ATOM 982 O O . ASP A 1 130 ? 3.949 7.191 -7.148 1.00 93.44 130 ASP A O 1
ATOM 986 N N . VAL A 1 131 ? 2.703 5.551 -8.025 1.00 93.25 131 VAL A N 1
ATOM 987 C CA . VAL A 1 131 ? 1.399 6.157 -7.691 1.00 93.25 131 VAL A CA 1
ATOM 988 C C . VAL A 1 131 ? 1.187 6.199 -6.175 1.00 93.25 131 VAL A C 1
ATOM 990 O O . VAL A 1 131 ? 0.848 7.249 -5.622 1.00 93.25 131 VAL A O 1
ATOM 993 N N . PHE A 1 132 ? 1.422 5.082 -5.484 1.00 94.81 132 PHE A N 1
ATOM 994 C CA . PHE A 1 132 ? 1.305 5.002 -4.026 1.00 94.81 132 PHE A CA 1
ATOM 995 C C . PHE A 1 132 ? 2.359 5.865 -3.322 1.00 94.81 132 PHE A C 1
ATOM 997 O O . PHE A 1 132 ? 2.037 6.580 -2.371 1.00 94.81 132 PHE A O 1
ATOM 1004 N N . PHE A 1 133 ? 3.594 5.889 -3.831 1.00 94.75 133 PHE A N 1
ATOM 1005 C CA . PHE A 1 133 ? 4.649 6.754 -3.305 1.00 94.75 133 PHE A CA 1
ATOM 1006 C C . PHE A 1 133 ? 4.285 8.246 -3.410 1.00 94.75 133 PHE A C 1
ATOM 1008 O O . PHE A 1 133 ? 4.403 8.983 -2.429 1.00 94.75 133 PHE A O 1
ATOM 1015 N N . LYS A 1 134 ? 3.744 8.696 -4.552 1.00 93.44 134 LYS A N 1
ATOM 1016 C CA . LYS A 1 134 ? 3.280 10.086 -4.739 1.00 93.44 134 LYS A CA 1
ATOM 1017 C C . LYS A 1 134 ? 2.115 10.445 -3.812 1.00 93.44 134 LYS A C 1
ATOM 1019 O O . LYS A 1 134 ? 2.112 11.533 -3.233 1.00 93.44 134 LYS A O 1
ATOM 1024 N N . ARG A 1 135 ? 1.172 9.521 -3.580 1.00 93.81 135 ARG A N 1
ATOM 1025 C CA . ARG A 1 135 ? 0.108 9.682 -2.566 1.00 93.81 135 ARG A CA 1
ATOM 1026 C C . ARG A 1 135 ? 0.684 9.831 -1.157 1.00 93.81 135 ARG A C 1
ATOM 1028 O O . ARG A 1 135 ? 0.312 10.762 -0.445 1.00 93.81 135 ARG A O 1
ATOM 1035 N N . ALA A 1 136 ? 1.625 8.971 -0.765 1.00 93.69 136 ALA A N 1
ATOM 1036 C CA . ALA A 1 136 ? 2.305 9.059 0.528 1.00 93.69 136 ALA A CA 1
ATOM 1037 C C . ALA A 1 136 ? 3.080 10.379 0.694 1.00 93.69 136 ALA A C 1
ATOM 1039 O O . ALA A 1 136 ? 2.991 11.017 1.741 1.00 93.69 136 ALA A O 1
ATOM 1040 N N . GLN A 1 137 ? 3.774 10.846 -0.346 1.00 91.44 137 GLN A N 1
ATOM 1041 C CA . GLN A 1 137 ? 4.491 12.124 -0.336 1.00 91.44 137 GLN A CA 1
ATOM 1042 C C . GLN A 1 137 ? 3.535 13.325 -0.176 1.00 91.44 137 GLN A C 1
ATOM 1044 O O . GLN A 1 137 ? 3.778 14.218 0.638 1.00 91.44 137 GLN A O 1
ATOM 1049 N N . ALA A 1 138 ? 2.391 13.317 -0.869 1.00 89.88 138 ALA A N 1
ATOM 1050 C CA . ALA A 1 138 ? 1.339 14.317 -0.677 1.00 89.88 138 ALA A CA 1
ATOM 1051 C C . ALA A 1 138 ? 0.707 14.259 0.732 1.00 89.88 138 ALA A C 1
ATOM 1053 O O . ALA A 1 138 ? 0.253 15.280 1.265 1.00 89.88 138 ALA A O 1
ATOM 1054 N N . LEU A 1 139 ? 0.671 13.085 1.370 1.00 89.69 139 LEU A N 1
ATOM 1055 C CA . LEU A 1 139 ? 0.200 12.916 2.749 1.00 89.69 139 LEU A CA 1
ATOM 1056 C C . LEU A 1 139 ? 1.204 13.462 3.773 1.00 89.69 139 LEU A C 1
ATOM 1058 O O . LEU A 1 139 ? 0.789 14.208 4.669 1.00 89.69 139 LEU A O 1
ATOM 1062 N N . SER A 1 140 ? 2.492 13.141 3.613 1.00 86.38 140 SER A N 1
ATOM 1063 C CA . SER A 1 140 ? 3.556 13.422 4.584 1.00 86.38 140 SER A CA 1
ATOM 1064 C C . SER A 1 140 ? 3.856 14.907 4.769 1.00 86.38 140 SER A C 1
ATOM 1066 O O . SER A 1 140 ? 4.037 15.335 5.906 1.00 86.38 140 SER A O 1
ATOM 1068 N N . GLY A 1 141 ? 3.790 15.725 3.713 1.00 73.44 141 GLY A N 1
ATOM 1069 C CA . GLY A 1 141 ? 4.080 17.168 3.784 1.00 73.44 141 GLY A CA 1
ATOM 1070 C C . GLY A 1 141 ? 3.179 17.992 4.724 1.00 73.44 141 GLY A C 1
ATOM 1071 O O . GLY A 1 141 ? 3.478 19.152 4.993 1.00 73.44 141 GLY A O 1
ATOM 1072 N N . LYS A 1 142 ? 2.085 17.416 5.248 1.00 65.62 142 LYS A N 1
ATOM 1073 C CA . LYS A 1 142 ? 1.215 18.043 6.270 1.00 65.62 142 LYS A CA 1
ATOM 1074 C C . LYS A 1 142 ? 1.361 17.421 7.666 1.00 65.62 142 LYS A C 1
ATOM 1076 O O . LYS A 1 142 ? 0.633 17.793 8.583 1.00 65.62 142 LYS A O 1
ATOM 1081 N N . MET A 1 143 ? 2.279 16.472 7.836 1.00 69.69 143 MET A N 1
ATOM 1082 C CA . MET A 1 143 ? 2.610 15.860 9.119 1.00 69.69 143 MET A CA 1
ATOM 1083 C C . MET A 1 143 ? 3.854 16.514 9.707 1.00 69.69 143 MET A C 1
ATOM 1085 O O . MET A 1 143 ? 4.978 16.082 9.464 1.00 69.69 143 MET A O 1
ATOM 1089 N N . ALA A 1 144 ? 3.650 17.538 10.534 1.00 59.50 144 ALA A N 1
ATOM 1090 C CA . ALA A 1 144 ? 4.710 17.999 11.415 1.00 59.50 144 ALA A CA 1
ATOM 1091 C C . ALA A 1 144 ? 5.100 16.852 12.364 1.00 59.50 144 ALA A C 1
ATOM 1093 O O . ALA A 1 144 ? 4.300 16.454 13.217 1.00 59.50 144 ALA A O 1
ATOM 1094 N N . PHE A 1 145 ? 6.326 16.339 12.226 1.00 60.44 145 PHE A N 1
ATOM 1095 C CA . PHE A 1 145 ? 6.959 15.517 13.255 1.00 60.44 145 PHE A CA 1
ATOM 1096 C C . PHE A 1 145 ? 7.035 16.363 14.529 1.00 60.44 145 PHE A C 1
ATOM 1098 O O . PHE A 1 145 ? 7.870 17.257 14.649 1.00 60.44 145 PHE A O 1
ATOM 1105 N N . ARG A 1 146 ? 6.118 16.123 15.472 1.00 58.19 146 ARG A N 1
ATOM 1106 C CA . ARG A 1 146 ? 6.189 16.740 16.798 1.00 58.19 146 ARG A CA 1
ATOM 1107 C C . ARG A 1 146 ? 7.407 16.151 17.495 1.00 58.19 146 ARG A C 1
ATOM 1109 O O . ARG A 1 146 ? 7.446 14.941 17.698 1.00 58.19 146 ARG A O 1
ATOM 1116 N N . THR A 1 147 ? 8.385 16.989 17.827 1.00 54.31 147 THR A N 1
ATOM 1117 C CA . THR A 1 147 ? 9.650 16.572 18.443 1.00 54.31 147 THR A CA 1
ATOM 1118 C C . THR A 1 147 ? 9.385 15.986 19.832 1.00 54.31 147 THR A C 1
ATOM 1120 O O . THR A 1 147 ? 9.251 16.704 20.819 1.00 54.31 147 THR A O 1
ATOM 1123 N N . ALA A 1 148 ? 9.217 14.666 19.888 1.00 58.44 148 ALA A N 1
ATOM 1124 C CA . ALA A 1 148 ? 8.874 13.930 21.095 1.00 58.44 148 ALA A CA 1
ATOM 1125 C C . ALA A 1 148 ? 10.154 13.515 21.835 1.00 58.44 148 ALA A C 1
ATOM 1127 O O . ALA A 1 148 ? 10.575 12.361 21.776 1.00 58.44 148 ALA A O 1
ATOM 1128 N N . ASN A 1 149 ? 10.792 14.471 22.512 1.00 59.31 149 ASN A N 1
ATOM 1129 C CA . ASN A 1 149 ? 11.943 14.195 23.368 1.00 59.31 149 ASN A CA 1
ATOM 1130 C C . ASN A 1 149 ? 11.507 13.311 24.551 1.00 59.31 149 ASN A C 1
ATOM 1132 O O . ASN A 1 149 ? 10.695 13.718 25.380 1.00 59.31 149 ASN A O 1
ATOM 1136 N N . VAL A 1 150 ? 12.064 12.102 24.637 1.00 65.19 150 VAL A N 1
ATOM 1137 C CA . VAL A 1 150 ? 11.722 11.078 25.650 1.00 65.19 150 VAL A CA 1
ATOM 1138 C C . VAL A 1 150 ? 12.354 11.372 27.029 1.00 65.19 150 VAL A C 1
ATOM 1140 O O . VAL A 1 150 ? 12.049 10.716 28.020 1.00 65.19 150 VAL A O 1
ATOM 1143 N N . GLU A 1 151 ? 13.235 12.369 27.115 1.00 67.06 151 GLU A N 1
ATOM 1144 C CA . GLU A 1 151 ? 14.241 12.497 28.180 1.00 67.06 151 GLU A CA 1
ATOM 1145 C C . GLU A 1 151 ? 13.835 13.310 29.430 1.00 67.06 151 GLU A C 1
ATOM 1147 O O . GLU A 1 151 ? 14.530 13.240 30.444 1.00 67.06 151 GLU A O 1
ATOM 1152 N N . ILE A 1 152 ? 12.703 14.029 29.429 1.00 59.31 152 ILE A N 1
ATOM 1153 C CA . ILE A 1 152 ? 12.218 14.764 30.617 1.00 59.31 152 ILE A CA 1
ATOM 1154 C C . ILE A 1 152 ? 11.124 13.961 31.334 1.00 59.31 152 ILE A C 1
ATOM 1156 O O . ILE A 1 152 ? 9.928 14.155 31.133 1.00 59.31 152 ILE A O 1
ATOM 1160 N N . GLY A 1 153 ? 11.572 13.051 32.204 1.00 51.97 153 GLY A N 1
ATOM 1161 C CA . GLY A 1 153 ? 10.718 12.183 33.029 1.00 51.97 153 GLY A CA 1
ATOM 1162 C C . GLY A 1 153 ? 11.106 12.117 34.512 1.00 51.97 153 GLY A C 1
ATOM 1163 O O . GLY A 1 153 ? 10.668 11.205 35.216 1.00 51.97 153 GLY A O 1
ATOM 1164 N N . LYS A 1 154 ? 11.943 13.040 35.011 1.00 50.84 154 LYS A N 1
ATOM 1165 C CA . LYS A 1 154 ? 12.380 13.030 36.417 1.00 50.84 154 LYS A CA 1
ATOM 1166 C C . LYS A 1 154 ? 11.256 13.524 37.337 1.00 50.84 154 LYS A C 1
ATOM 1168 O O . LYS A 1 154 ? 11.012 14.720 37.459 1.00 50.84 154 LYS A O 1
ATOM 1173 N N . LYS A 1 155 ? 10.564 12.576 37.974 1.00 56.69 155 LYS A N 1
ATOM 1174 C CA . LYS A 1 155 ? 9.576 12.845 39.025 1.00 56.69 155 LYS A CA 1
ATOM 1175 C C . LYS A 1 155 ? 10.281 13.285 40.307 1.00 56.69 155 LYS A C 1
ATOM 1177 O O . LYS A 1 155 ? 10.935 12.459 40.929 1.00 56.69 155 LYS A O 1
ATOM 1182 N N . ASP A 1 156 ? 10.031 14.513 40.742 1.00 51.12 156 ASP A N 1
ATOM 1183 C CA . ASP A 1 156 ? 10.286 14.967 42.112 1.00 51.12 156 ASP A CA 1
ATOM 1184 C C . ASP A 1 156 ? 9.100 15.838 42.564 1.00 51.12 156 ASP A C 1
ATOM 1186 O O . ASP A 1 156 ? 9.116 17.063 42.485 1.00 51.12 156 ASP A O 1
ATOM 1190 N N . CYS A 1 157 ? 8.012 15.184 42.985 1.00 50.09 157 CYS A N 1
ATOM 1191 C CA . CYS A 1 157 ? 6.845 15.846 43.570 1.00 50.09 157 CYS A CA 1
ATOM 1192 C C . CYS A 1 157 ? 6.337 15.042 44.771 1.00 50.09 157 CYS A C 1
ATOM 1194 O O . CYS A 1 157 ? 5.477 14.172 44.643 1.00 50.09 157 CYS A O 1
ATOM 1196 N N . ASN A 1 158 ? 6.899 15.336 45.942 1.00 44.38 158 ASN A N 1
ATOM 1197 C CA . ASN A 1 158 ? 6.313 14.974 47.224 1.00 44.38 158 ASN A CA 1
ATOM 1198 C C . ASN A 1 158 ? 6.754 15.970 48.303 1.00 44.38 158 ASN A C 1
ATOM 1200 O O . ASN A 1 158 ? 7.858 15.857 48.822 1.00 44.38 158 ASN A O 1
ATOM 1204 N N . GLN A 1 159 ? 5.886 16.930 48.628 1.00 40.22 159 GLN A N 1
ATOM 1205 C CA . GLN A 1 159 ? 5.369 17.061 49.992 1.00 40.22 159 GLN A CA 1
ATOM 1206 C C . GLN A 1 159 ? 4.126 17.968 49.961 1.00 40.22 159 GLN A C 1
ATOM 1208 O O . GLN A 1 159 ? 4.229 19.166 49.714 1.00 40.22 159 GLN A O 1
ATOM 1213 N N . GLY A 1 160 ? 2.941 17.406 50.202 1.00 47.94 160 GLY A N 1
ATOM 1214 C CA . GLY A 1 160 ? 1.689 18.166 50.265 1.00 47.94 160 GLY A CA 1
ATOM 1215 C C . GLY A 1 160 ? 0.769 17.599 51.337 1.00 47.94 160 GLY A C 1
ATOM 1216 O O . GLY A 1 160 ? 0.188 16.540 51.134 1.00 47.94 160 GLY A O 1
ATOM 1217 N N . ALA A 1 161 ? 0.664 18.281 52.484 1.00 44.19 161 ALA A N 1
ATOM 1218 C CA . ALA A 1 161 ? -0.176 17.849 53.609 1.00 44.19 161 ALA A CA 1
ATOM 1219 C C . ALA A 1 161 ? -0.552 18.995 54.579 1.00 44.19 161 ALA A C 1
ATOM 1221 O O . ALA A 1 161 ? -0.539 18.813 55.794 1.00 44.19 161 ALA A O 1
ATOM 1222 N N . THR A 1 162 ? -0.902 20.183 54.073 1.00 46.50 162 THR A N 1
ATOM 1223 C CA . THR A 1 162 ? -1.491 21.239 54.920 1.00 46.50 162 THR A CA 1
ATOM 1224 C C . THR A 1 162 ? -3.008 21.097 54.944 1.00 46.50 162 THR A C 1
ATOM 1226 O O . THR A 1 162 ? -3.686 21.673 54.099 1.00 46.50 162 THR A O 1
ATOM 1229 N N . SER A 1 163 ? -3.540 20.357 55.920 1.00 47.84 163 SER A N 1
ATOM 1230 C CA . SER A 1 163 ? -4.939 20.501 56.348 1.00 47.84 163 SER A CA 1
ATOM 1231 C C . SER A 1 163 ? -5.150 20.048 57.791 1.00 47.84 163 SER A C 1
ATOM 1233 O O . SER A 1 163 ? -5.173 18.862 58.101 1.00 47.84 163 SER A O 1
ATOM 1235 N N . ILE A 1 164 ? -5.308 21.058 58.645 1.00 49.97 164 ILE A N 1
ATOM 1236 C CA . ILE A 1 164 ? -6.239 21.146 59.777 1.00 49.97 164 ILE A CA 1
ATOM 1237 C C . ILE A 1 164 ? -7.074 19.903 60.141 1.00 49.97 164 ILE A C 1
ATOM 1239 O O . ILE A 1 164 ? -7.801 19.346 59.322 1.00 49.97 164 ILE A O 1
ATOM 1243 N N . ASN A 1 165 ? -7.152 19.625 61.443 1.00 47.69 165 ASN A N 1
ATOM 1244 C CA . ASN A 1 165 ? -8.364 19.061 62.032 1.00 47.69 165 ASN A CA 1
ATOM 1245 C C . ASN A 1 165 ? -8.641 19.712 63.396 1.00 47.69 165 ASN A C 1
ATOM 1247 O O . ASN A 1 165 ? -7.707 20.143 64.072 1.00 47.69 165 ASN A O 1
ATOM 1251 N N . LYS A 1 166 ? -9.919 19.847 63.764 1.00 44.56 166 LYS A N 1
ATOM 1252 C CA . LYS A 1 166 ? -10.351 20.486 65.019 1.00 44.56 166 LYS A CA 1
ATOM 1253 C C . LYS A 1 166 ? -10.502 19.454 66.133 1.00 44.56 166 LYS A C 1
ATOM 1255 O O . LYS A 1 166 ? -11.133 18.426 65.896 1.00 44.56 166 LYS A O 1
ATOM 1260 N N . LEU A 1 167 ? -10.099 19.828 67.347 1.00 37.97 167 LEU A N 1
ATOM 1261 C CA . LEU A 1 167 ? -10.986 19.926 68.517 1.00 37.97 167 LEU A CA 1
ATOM 1262 C C . LEU A 1 167 ? -10.354 20.851 69.567 1.00 37.97 167 LEU A C 1
ATOM 1264 O O . LEU A 1 167 ? -9.115 20.786 69.710 1.00 37.97 167 LEU A O 1
#

Secondary structure (DSSP, 8-state):
---------------------------PPPPPP--------TT-----SS----HHHHHHHHHHHHHHTGGG-TT--HH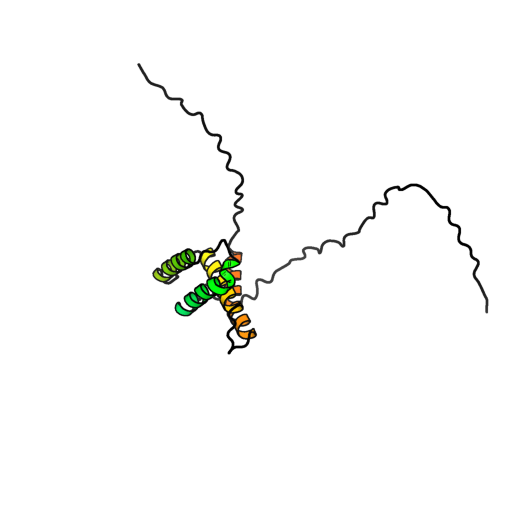HHHHHHHHHHHTTT-S--HHHHHHHHHHHHHHHHH---TTS-HHHHHHHHHHHHHHHHHHHTT-------TT----------------

Sequence (167 aa):
MANAANADPTRTLPVDARMEGAMMSISRPASPIAGAQSLDHSLSAAVDVYSLPPEADMLHLIRLFFADTGMLFPYVHEGSLLEEFAAAKQNNFTSIRRSWLCLLNMILAFATCVSARPDLPVERNAAESDVFFKRAQALSGKMAFRTANVEIGKKDCNQGATSINKL

InterPro domains:
  IPR051127 Fungal secondary metabolite regulators [PTHR47424] (31-146)